Protein AF-A0A920R8L6-F1 (afdb_monomer_lite)

Radius of gyration: 28.65 Å; chains: 1; bounding box: 94×76×46 Å

pLDDT: mean 78.59, std 19.68, range [36.41, 97.12]

Sequence (142 aa):
MQKPFSLIFLALLLGVTNSQISNAAEEMNILARIHFNTQTADFERTREFYRLLGYTQGVNNFPRTNTHAMARSLGMYDLCSYEIENIEVMSIANGLGPTGIDLIQFNVPYNNEPPYSSPNHLGMAYAALLAHQLLKKITTTC

Foldseek 3Di:
DDDDDDDDPPPPPPPPPPPPPPPPPPDPPCPDADEEEDEAPDQVVVVVVVVLVQQPDKDWDDDQKDAQVVCVVVVNPVDRIWGWPTWIFTDHDVDDPHPTYIYTYTPVPHDHDDPDPDQPDPDDRDDDDDDPDDVVSPPPPD

Secondary structure (DSSP, 8-state):
--PPP------------------TTS---------EEEE-S-HHHHHHHHHHHT--EEE----SB--HHHHHHTT-TT-S--EEEEEEEEE-TT-SS---EEEEEEEET---S-S-SSS-SSS--------S-SHHHHTT--

Structure (mmCIF, N/CA/C/O backbone):
data_AF-A0A920R8L6-F1
#
_entry.id   AF-A0A920R8L6-F1
#
loop_
_atom_site.group_PDB
_atom_site.id
_atom_site.type_symbol
_atom_site.label_atom_id
_atom_site.label_alt_id
_atom_site.label_comp_id
_atom_site.label_asym_id
_atom_site.label_entity_id
_atom_site.label_seq_id
_atom_site.pdbx_PDB_ins_code
_atom_site.Cartn_x
_atom_site.Cartn_y
_atom_site.Cartn_z
_atom_site.occupancy
_atom_site.B_iso_or_equiv
_atom_site.auth_seq_id
_atom_site.auth_comp_id
_atom_site.auth_asym_id
_atom_site.auth_atom_id
_atom_site.pdbx_PDB_model_num
ATOM 1 N N . MET A 1 1 ? 66.663 54.873 30.636 1.00 44.47 1 MET A N 1
ATOM 2 C CA . MET A 1 1 ? 65.418 54.907 29.836 1.00 44.47 1 MET A CA 1
ATOM 3 C C . MET A 1 1 ? 65.582 53.901 28.704 1.00 44.47 1 MET A C 1
ATOM 5 O O . MET A 1 1 ? 66.253 54.177 27.721 1.00 44.47 1 MET A O 1
ATOM 9 N N . GLN A 1 2 ? 65.142 52.671 28.958 1.00 42.53 2 GLN A N 1
ATOM 10 C CA . GLN A 1 2 ? 65.617 51.438 28.329 1.00 42.53 2 GLN A CA 1
ATOM 11 C C . GLN A 1 2 ? 64.465 50.862 27.500 1.00 42.53 2 GLN A C 1
ATOM 13 O O . GLN A 1 2 ? 63.416 50.545 28.051 1.00 42.53 2 GLN A O 1
ATOM 18 N N . LYS A 1 3 ? 64.621 50.828 26.172 1.00 43.12 3 LYS A N 1
ATOM 19 C CA . LYS A 1 3 ? 63.620 50.281 25.245 1.00 43.12 3 LYS A CA 1
ATOM 20 C C . LYS A 1 3 ? 63.724 48.753 25.241 1.00 43.12 3 LYS A C 1
ATOM 22 O O . LYS A 1 3 ? 64.815 48.259 24.953 1.00 43.12 3 LYS A O 1
ATOM 27 N N . PRO A 1 4 ? 62.648 47.996 25.499 1.00 49.69 4 PRO A N 1
ATOM 28 C CA . PRO A 1 4 ? 62.684 46.563 25.297 1.00 49.69 4 PRO A CA 1
ATOM 29 C C . PRO A 1 4 ? 62.391 46.229 23.832 1.00 49.69 4 PRO A C 1
ATOM 31 O O . PRO A 1 4 ? 61.326 46.509 23.287 1.00 49.69 4 PRO A O 1
ATOM 34 N N . PHE A 1 5 ? 63.394 45.613 23.223 1.00 44.78 5 PHE A N 1
ATOM 35 C CA . PHE A 1 5 ? 63.275 44.660 22.132 1.00 44.78 5 PHE A CA 1
ATOM 36 C C . PHE A 1 5 ? 62.385 43.502 22.614 1.00 44.78 5 PHE A C 1
ATOM 38 O O . PHE A 1 5 ? 62.675 42.915 23.657 1.00 44.78 5 PHE A O 1
ATOM 45 N N . SER A 1 6 ? 61.303 43.169 21.910 1.00 39.47 6 SER A N 1
ATOM 46 C CA . SER A 1 6 ? 60.607 41.908 22.168 1.00 39.47 6 SER A CA 1
ATOM 47 C C . SER A 1 6 ? 60.034 41.316 20.891 1.00 39.47 6 S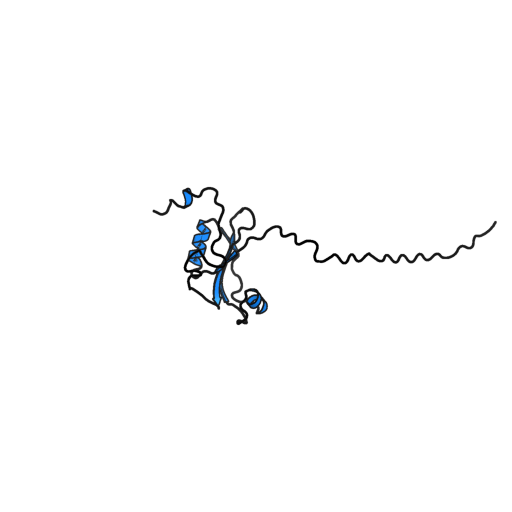ER A C 1
ATOM 49 O O . SER A 1 6 ? 59.388 41.991 20.091 1.00 39.47 6 SER A O 1
ATOM 51 N N . LEU A 1 7 ? 60.38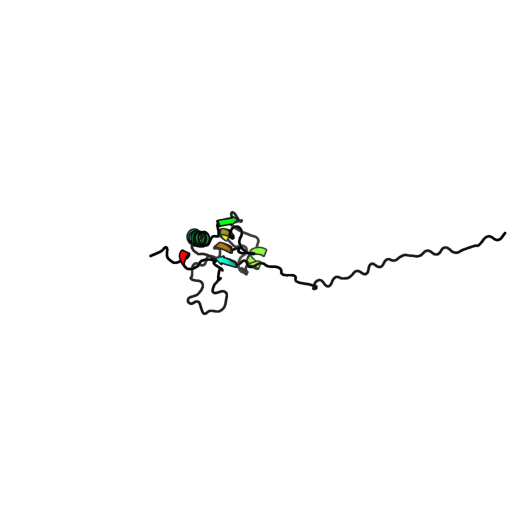7 40.047 20.728 1.00 41.84 7 LEU A N 1
ATOM 52 C CA . LEU A 1 7 ? 60.141 39.147 19.620 1.00 41.84 7 LEU A CA 1
ATOM 53 C C . LEU A 1 7 ? 58.658 39.057 19.258 1.00 41.84 7 LEU A C 1
ATOM 55 O O . LEU A 1 7 ? 57.787 38.892 20.109 1.00 41.84 7 LEU A O 1
ATOM 59 N N . ILE A 1 8 ? 58.423 39.049 17.951 1.00 45.22 8 ILE A N 1
ATOM 60 C CA . ILE A 1 8 ? 57.204 38.587 17.298 1.00 45.22 8 ILE A CA 1
ATOM 61 C C . ILE A 1 8 ? 56.946 37.136 17.739 1.00 45.22 8 ILE A C 1
ATOM 63 O O . ILE A 1 8 ? 57.652 36.224 17.315 1.00 45.22 8 ILE A O 1
ATOM 67 N N . PHE A 1 9 ? 55.932 36.921 18.578 1.00 39.34 9 PHE A N 1
ATOM 68 C CA . PHE A 1 9 ? 55.337 35.603 18.805 1.00 39.34 9 PHE A CA 1
ATOM 69 C C . PHE A 1 9 ? 54.100 35.493 17.911 1.00 39.34 9 PHE A C 1
ATOM 71 O O . PHE A 1 9 ? 52.995 35.894 18.274 1.00 39.34 9 PHE A O 1
ATOM 78 N N . LEU A 1 10 ? 54.306 34.991 16.693 1.00 36.84 10 LEU A N 1
ATOM 79 C CA . LEU A 1 10 ? 53.233 34.576 15.798 1.00 36.84 10 LEU A CA 1
ATOM 80 C C . LEU A 1 10 ? 52.629 33.284 16.368 1.00 36.84 10 LEU A C 1
ATOM 82 O O . LEU A 1 10 ? 53.086 32.184 16.066 1.00 36.84 10 LEU A O 1
ATOM 86 N N . ALA A 1 11 ? 51.632 33.418 17.242 1.00 38.34 11 ALA A N 1
ATOM 87 C CA . ALA A 1 11 ? 50.818 32.296 17.687 1.00 38.34 11 ALA A CA 1
ATOM 88 C C . ALA A 1 11 ? 49.912 31.873 16.523 1.00 38.34 11 ALA A C 1
ATOM 90 O O . ALA A 1 11 ? 48.820 32.404 16.327 1.00 38.34 11 ALA A O 1
ATOM 91 N N . LEU A 1 12 ? 50.411 30.941 15.711 1.00 37.25 12 LEU A N 1
ATOM 92 C CA . LEU A 1 12 ? 49.634 30.226 14.711 1.00 37.25 12 LEU A CA 1
ATOM 93 C C . LEU A 1 12 ? 48.588 29.382 15.459 1.00 37.25 12 LEU A C 1
ATOM 95 O O . LEU A 1 12 ? 48.847 28.246 15.850 1.00 37.25 12 LEU A O 1
ATOM 99 N N . LEU A 1 13 ? 47.413 29.962 15.711 1.00 39.59 13 LEU A N 1
ATOM 100 C CA . LEU A 1 13 ? 46.213 29.240 16.130 1.00 39.59 13 LEU A CA 1
ATOM 101 C C . LEU A 1 13 ? 45.753 28.371 14.953 1.00 39.59 13 LEU A C 1
ATOM 103 O O . LEU A 1 13 ? 44.792 28.679 14.253 1.00 39.59 13 LEU A O 1
ATOM 107 N N . LEU A 1 14 ? 46.452 27.256 14.741 1.00 40.59 14 LEU A N 1
ATOM 108 C CA . LEU A 1 14 ? 45.852 26.064 14.166 1.00 40.59 14 LEU A CA 1
ATOM 109 C C . LEU A 1 14 ? 44.824 25.582 15.189 1.00 40.59 14 LEU A C 1
ATOM 111 O O . LEU A 1 14 ? 45.085 24.702 16.006 1.00 40.59 14 LEU A O 1
ATOM 115 N N . GLY A 1 15 ? 43.641 26.192 15.149 1.00 42.47 15 GLY A N 1
ATOM 116 C CA . GLY A 1 15 ? 42.425 25.507 15.532 1.00 42.47 15 GLY A CA 1
ATOM 117 C C . GLY A 1 15 ? 42.276 24.337 14.575 1.00 42.47 15 GLY A C 1
ATOM 118 O O . GLY A 1 15 ? 41.562 24.431 13.582 1.00 42.47 15 GLY A O 1
ATOM 119 N N . VAL A 1 16 ? 42.995 23.245 14.846 1.00 45.12 16 VAL A N 1
ATOM 120 C CA . VAL A 1 16 ? 42.570 21.931 14.399 1.00 45.12 16 VAL A CA 1
ATOM 121 C C . VAL A 1 16 ? 41.255 21.749 15.126 1.00 45.12 16 VAL A C 1
ATOM 123 O O . VAL A 1 16 ? 41.210 21.396 16.304 1.00 45.12 16 VAL A O 1
ATOM 126 N N . THR A 1 17 ? 40.170 22.117 14.449 1.00 45.22 17 THR A N 1
ATOM 127 C CA . THR A 1 17 ? 38.864 21.588 14.776 1.00 45.22 17 THR A CA 1
ATOM 128 C C . THR A 1 17 ? 39.098 20.098 14.908 1.00 45.22 17 THR A C 1
ATOM 130 O O . THR A 1 17 ? 39.532 19.461 13.945 1.00 45.22 17 THR A O 1
ATOM 133 N N . ASN A 1 18 ? 38.886 19.556 16.107 1.00 48.59 18 ASN A N 1
ATOM 134 C CA . ASN A 1 18 ? 38.551 18.155 16.225 1.00 48.59 18 ASN A CA 1
ATOM 135 C C . ASN A 1 18 ? 37.398 17.970 15.245 1.00 48.59 18 ASN A C 1
ATOM 137 O O . ASN A 1 18 ? 36.260 18.327 15.550 1.00 48.59 18 ASN A O 1
ATOM 141 N N . SER A 1 19 ? 37.703 17.492 14.041 1.00 50.06 19 SER A N 1
ATOM 142 C CA . SER A 1 19 ? 36.734 16.812 13.219 1.00 50.06 19 SER A CA 1
ATOM 143 C C . SER A 1 19 ? 36.378 15.612 14.072 1.00 50.06 19 SER A C 1
ATOM 145 O O . SER A 1 19 ? 37.031 14.574 14.011 1.00 50.06 19 SER A O 1
ATOM 147 N N . GLN A 1 20 ? 35.410 15.806 14.967 1.00 51.72 20 GLN A N 1
ATOM 148 C CA . GLN A 1 20 ? 34.585 14.726 15.445 1.00 51.72 20 GLN A CA 1
ATOM 149 C C . GLN A 1 20 ? 34.044 14.151 14.146 1.00 51.72 20 GLN A C 1
ATOM 151 O O . GLN A 1 20 ? 33.128 14.702 13.537 1.00 51.72 20 GLN A O 1
ATOM 156 N N . ILE A 1 21 ? 34.718 13.121 13.639 1.00 52.38 21 ILE A N 1
ATOM 157 C CA . ILE A 1 21 ? 34.106 12.174 12.734 1.00 52.38 21 ILE A CA 1
ATOM 158 C C . ILE A 1 21 ? 32.995 11.623 13.609 1.00 52.38 21 ILE A C 1
ATOM 160 O O . ILE A 1 21 ? 33.233 10.742 14.431 1.00 52.38 21 ILE A O 1
ATOM 164 N N . SER A 1 22 ? 31.828 12.270 13.560 1.00 51.38 22 SER A N 1
ATOM 165 C CA . SER A 1 22 ? 30.653 11.789 14.253 1.00 51.38 22 SER A CA 1
ATOM 166 C C . SER A 1 22 ? 30.494 10.370 13.754 1.00 51.38 22 SER A C 1
ATOM 168 O O . SER A 1 22 ? 30.355 10.165 12.542 1.00 51.38 22 SER A O 1
ATOM 170 N N . ASN A 1 23 ? 30.620 9.403 14.658 1.00 53.22 23 ASN A N 1
ATOM 171 C CA . ASN A 1 23 ? 30.308 8.022 14.365 1.00 53.22 23 ASN A CA 1
ATOM 172 C C . ASN A 1 23 ? 28.922 8.040 13.723 1.00 53.22 23 ASN A C 1
ATOM 174 O O . ASN A 1 23 ? 27.934 8.280 14.405 1.00 53.22 23 ASN A O 1
ATOM 178 N N . ALA A 1 24 ? 28.833 7.809 12.412 1.00 52.91 24 ALA A N 1
ATOM 179 C CA . ALA A 1 24 ? 27.567 7.810 11.673 1.00 52.91 24 ALA A CA 1
ATOM 180 C C . ALA A 1 24 ? 26.602 6.690 12.140 1.00 52.91 24 ALA A C 1
ATOM 182 O O . ALA A 1 24 ? 25.559 6.469 11.534 1.00 52.91 24 ALA A O 1
ATOM 183 N N . ALA A 1 25 ? 26.978 5.977 13.206 1.00 55.69 25 ALA A N 1
ATOM 184 C CA . ALA A 1 25 ? 26.294 4.879 13.862 1.00 55.69 25 ALA A CA 1
ATOM 185 C C . ALA A 1 25 ? 25.807 5.205 15.299 1.00 55.69 25 ALA A C 1
ATOM 187 O O . ALA A 1 25 ? 25.230 4.326 15.930 1.00 55.69 25 ALA A O 1
ATOM 188 N N . GLU A 1 26 ? 25.987 6.428 15.819 1.00 58.31 26 GLU A N 1
ATOM 189 C CA . GLU A 1 26 ? 25.243 6.940 16.991 1.00 58.31 26 GLU A CA 1
ATOM 190 C C . GLU A 1 26 ? 24.105 7.843 16.478 1.00 58.31 26 GLU A C 1
ATOM 192 O O . GLU A 1 26 ? 24.371 8.864 15.855 1.00 58.31 26 GLU A O 1
ATOM 197 N N . GLU A 1 27 ? 22.808 7.579 16.616 1.00 58.59 27 GLU A N 1
ATOM 198 C CA . GLU A 1 27 ? 22.016 6.492 17.197 1.00 58.59 27 GLU A CA 1
ATOM 199 C C . GLU A 1 27 ? 20.763 6.371 16.304 1.00 58.59 27 GLU A C 1
ATOM 201 O O . GLU A 1 27 ? 20.130 7.385 15.988 1.00 58.59 27 GLU A O 1
ATOM 206 N N . MET A 1 28 ? 20.360 5.168 15.877 1.00 69.06 28 MET A N 1
ATOM 207 C CA . MET A 1 28 ? 19.061 4.993 15.204 1.00 69.06 28 MET A CA 1
ATOM 208 C C . MET A 1 28 ? 17.911 5.276 16.185 1.00 69.06 28 MET A C 1
ATOM 210 O O . MET A 1 28 ? 17.414 4.381 16.861 1.00 69.06 28 MET A O 1
ATOM 214 N N . ASN A 1 29 ? 17.454 6.525 16.217 1.00 68.94 29 ASN A N 1
ATOM 215 C CA . ASN A 1 29 ? 16.326 6.998 17.017 1.00 68.94 29 ASN A CA 1
ATOM 216 C C . ASN A 1 29 ? 14.996 6.804 16.267 1.00 68.94 29 ASN A C 1
ATOM 218 O O . ASN A 1 29 ? 14.347 7.762 15.847 1.00 68.94 29 ASN A O 1
ATOM 222 N N . ILE A 1 30 ? 14.599 5.548 16.038 1.00 70.62 30 ILE A N 1
ATOM 223 C CA . ILE A 1 30 ? 13.303 5.212 15.422 1.00 70.62 30 ILE A CA 1
ATOM 224 C C . ILE A 1 30 ? 12.175 5.594 16.397 1.00 70.62 30 ILE A C 1
ATOM 226 O O . ILE A 1 30 ? 12.001 4.947 17.424 1.00 70.62 30 ILE A O 1
ATOM 230 N N . LEU A 1 31 ? 11.393 6.630 16.070 1.00 69.25 31 LEU A N 1
ATOM 231 C CA . LEU A 1 31 ? 10.328 7.143 16.949 1.00 69.25 31 LEU A CA 1
ATOM 232 C C . LEU A 1 31 ? 8.964 6.488 16.689 1.00 69.25 31 LEU A C 1
ATOM 234 O O . LEU A 1 31 ? 8.270 6.144 17.639 1.00 69.25 31 LEU A O 1
ATOM 238 N N . ALA A 1 32 ? 8.589 6.304 15.419 1.00 66.50 32 ALA A N 1
ATOM 239 C CA . ALA A 1 32 ? 7.518 5.414 14.958 1.00 66.50 32 ALA A CA 1
ATOM 240 C C . ALA A 1 32 ? 7.416 5.450 13.420 1.00 66.50 32 ALA A C 1
ATOM 242 O O . ALA A 1 32 ? 7.537 6.515 12.819 1.00 66.50 32 ALA A O 1
ATOM 243 N N . ARG A 1 33 ? 7.082 4.315 12.793 1.00 64.75 33 ARG A N 1
ATOM 244 C CA . ARG A 1 33 ? 6.255 4.260 11.572 1.00 64.75 33 ARG A CA 1
ATOM 245 C C . ARG A 1 33 ? 5.661 2.860 11.436 1.00 64.75 33 ARG A C 1
ATOM 247 O O . ARG A 1 33 ? 6.322 1.959 10.931 1.00 64.75 33 ARG A O 1
ATOM 254 N N . ILE A 1 34 ? 4.420 2.681 11.879 1.00 67.94 34 ILE A N 1
ATOM 255 C CA . ILE A 1 34 ? 3.628 1.505 11.517 1.00 67.94 34 ILE A CA 1
ATOM 256 C C . ILE A 1 34 ? 2.783 1.923 10.326 1.00 67.94 34 ILE A C 1
ATOM 258 O O . ILE A 1 34 ? 1.901 2.768 10.415 1.00 67.94 34 ILE A O 1
ATOM 262 N N . HIS A 1 35 ? 3.152 1.389 9.180 1.00 80.31 35 HIS A N 1
ATOM 263 C CA . HIS A 1 35 ? 2.473 1.584 7.919 1.00 80.31 35 HIS A CA 1
ATOM 264 C C . HIS A 1 35 ? 2.638 0.274 7.169 1.00 80.31 35 HIS A C 1
ATOM 266 O O . HIS A 1 35 ? 3.764 -0.207 7.030 1.00 80.31 35 HIS A O 1
ATOM 272 N N . PHE A 1 36 ? 1.530 -0.341 6.772 1.00 84.06 36 PHE A N 1
ATOM 273 C CA . PHE A 1 36 ? 1.571 -1.561 5.981 1.00 84.06 36 PHE A CA 1
ATOM 274 C C . PHE A 1 36 ? 0.885 -1.324 4.643 1.00 84.06 36 PHE A C 1
ATOM 276 O O . PHE A 1 36 ? -0.201 -0.750 4.561 1.00 84.06 36 PHE A O 1
ATOM 283 N N . ASN A 1 37 ? 1.569 -1.772 3.597 1.00 90.50 37 ASN A N 1
ATOM 284 C CA . ASN A 1 37 ? 1.039 -1.821 2.249 1.00 90.50 37 ASN A CA 1
ATOM 285 C C . ASN A 1 37 ? 0.206 -3.089 2.113 1.00 90.50 37 ASN A C 1
ATOM 287 O O . ASN A 1 37 ? 0.668 -4.174 2.471 1.00 90.50 37 ASN A O 1
ATOM 291 N N . THR A 1 38 ? -1.000 -2.953 1.581 1.00 90.88 38 THR A N 1
ATOM 292 C CA . THR A 1 38 ? -1.865 -4.079 1.257 1.00 90.88 38 THR A CA 1
ATOM 293 C C . THR A 1 38 ? -2.240 -4.034 -0.216 1.00 90.88 38 THR A C 1
ATOM 295 O O . THR A 1 38 ? -2.751 -3.034 -0.724 1.00 90.88 38 THR A O 1
ATOM 298 N N . GLN A 1 39 ? -1.960 -5.134 -0.910 1.00 92.06 39 GLN A N 1
ATOM 299 C CA . GLN A 1 39 ? -2.457 -5.354 -2.258 1.00 92.06 39 GLN A CA 1
ATOM 300 C C . GLN A 1 39 ? -3.903 -5.853 -2.185 1.00 92.06 39 GLN A C 1
ATOM 302 O O . GLN A 1 39 ? -4.230 -6.688 -1.342 1.00 92.06 39 GLN A O 1
ATOM 307 N N . THR A 1 40 ? -4.760 -5.399 -3.096 1.00 93.12 40 THR A N 1
ATOM 308 C CA . THR A 1 40 ? -6.123 -5.921 -3.246 1.00 93.12 40 THR A CA 1
ATOM 309 C C . THR A 1 40 ? -6.454 -6.271 -4.693 1.00 93.12 40 THR A C 1
ATOM 311 O O . THR A 1 40 ? -5.952 -5.652 -5.631 1.00 93.12 40 THR A O 1
ATOM 314 N N . ALA A 1 41 ? -7.324 -7.267 -4.865 1.00 93.56 41 ALA A N 1
ATOM 315 C CA . ALA A 1 41 ? -7.917 -7.610 -6.152 1.00 93.56 41 ALA A CA 1
ATOM 316 C C . ALA A 1 41 ? -9.099 -6.692 -6.524 1.00 93.56 41 ALA A C 1
ATOM 318 O O . ALA A 1 41 ? -9.351 -6.506 -7.712 1.00 93.56 41 ALA A O 1
ATOM 319 N N . ASP A 1 42 ? -9.791 -6.120 -5.530 1.00 94.25 42 ASP A N 1
ATOM 320 C CA . ASP A 1 42 ? -10.965 -5.250 -5.683 1.00 94.25 42 ASP A CA 1
ATOM 321 C C . ASP A 1 42 ? -10.785 -4.000 -4.813 1.00 94.25 42 ASP A C 1
ATOM 323 O O . ASP A 1 42 ? -10.993 -4.016 -3.594 1.00 94.25 42 ASP A O 1
ATOM 327 N N . PHE A 1 43 ? -10.329 -2.923 -5.453 1.00 95.50 43 PHE A N 1
ATOM 328 C CA . PHE A 1 43 ? -9.956 -1.692 -4.771 1.00 95.50 43 PHE A CA 1
ATOM 329 C C . PHE A 1 43 ? -11.136 -1.037 -4.062 1.00 95.50 43 PHE A C 1
ATOM 331 O O . PHE A 1 43 ? -11.055 -0.786 -2.861 1.00 95.50 43 PHE A O 1
ATOM 338 N N . GLU A 1 44 ? -12.243 -0.821 -4.768 1.00 96.38 44 GLU A N 1
ATOM 339 C CA . GLU A 1 44 ? -13.405 -0.117 -4.224 1.00 96.38 44 GLU A CA 1
ATOM 340 C C . GLU A 1 44 ? -14.024 -0.877 -3.052 1.00 96.38 44 GLU A C 1
ATOM 342 O O . GLU A 1 44 ? -14.296 -0.298 -1.999 1.00 96.38 44 GLU A O 1
ATOM 347 N N . ARG A 1 45 ? -14.161 -2.203 -3.163 1.00 96.06 45 ARG A N 1
ATOM 348 C CA . ARG A 1 45 ? -14.700 -3.009 -2.064 1.00 96.06 45 ARG A CA 1
ATOM 349 C C . ARG A 1 45 ? -13.814 -2.957 -0.821 1.00 96.06 45 ARG A C 1
ATOM 351 O O . ARG A 1 45 ? -14.323 -2.808 0.293 1.00 96.06 45 ARG A O 1
ATOM 358 N N . THR A 1 46 ? -12.499 -3.105 -0.980 1.00 95.44 46 THR A N 1
ATOM 359 C CA . THR A 1 46 ? -11.562 -3.051 0.154 1.00 95.44 46 THR A CA 1
ATOM 360 C C . THR A 1 46 ? -11.487 -1.649 0.751 1.00 95.44 46 THR A C 1
ATOM 362 O O . THR A 1 46 ? -11.421 -1.497 1.973 1.00 95.44 46 THR A O 1
ATOM 365 N N . ARG A 1 47 ? -11.553 -0.620 -0.090 1.00 95.94 47 ARG A N 1
ATOM 366 C CA . ARG A 1 47 ? -11.587 0.777 0.325 1.00 95.94 47 ARG A CA 1
ATOM 367 C C . ARG A 1 47 ? -12.798 1.065 1.204 1.00 95.94 47 ARG A C 1
ATOM 369 O O . ARG A 1 47 ? -12.632 1.592 2.303 1.00 95.94 47 ARG A O 1
ATOM 376 N N . GLU A 1 48 ? -13.992 0.665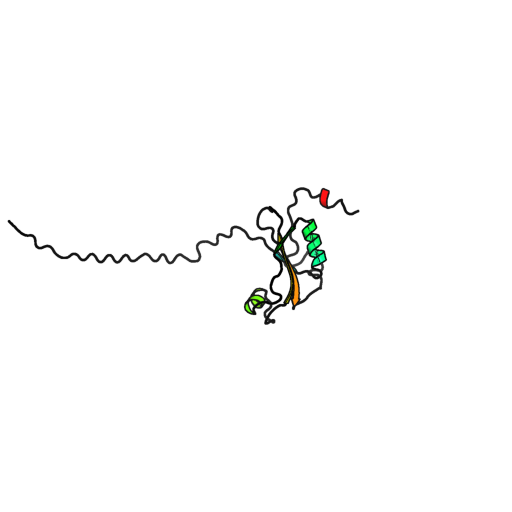 0.775 1.00 96.62 48 GLU A N 1
ATOM 377 C CA . GLU A 1 48 ? -15.215 0.845 1.563 1.00 96.62 48 GLU A CA 1
ATOM 378 C C . GLU A 1 48 ? -15.162 0.082 2.893 1.00 96.62 48 GLU A C 1
ATOM 380 O O . GLU A 1 48 ? -15.549 0.614 3.936 1.00 96.62 48 GLU A O 1
ATOM 385 N N . PHE A 1 49 ? -14.576 -1.119 2.911 1.00 94.75 49 PHE A N 1
ATOM 386 C CA . PHE A 1 49 ? -14.321 -1.839 4.160 1.00 94.75 49 PHE A CA 1
ATOM 387 C C . PHE A 1 49 ? -13.464 -1.023 5.145 1.00 94.75 49 PHE A C 1
ATOM 389 O O . PHE A 1 49 ? -13.844 -0.863 6.307 1.00 94.75 49 PHE A O 1
ATOM 396 N N . TYR A 1 50 ? -12.339 -0.447 4.706 1.00 93.81 50 TYR A N 1
ATOM 397 C CA . TYR A 1 50 ? -11.505 0.384 5.583 1.00 93.81 50 TYR A CA 1
ATOM 398 C C . TYR A 1 50 ? -12.195 1.695 5.988 1.00 93.81 50 TYR A C 1
ATOM 400 O O . TYR A 1 50 ? -12.043 2.151 7.128 1.00 93.81 50 TYR A O 1
ATOM 408 N N . ARG A 1 51 ? -13.023 2.277 5.115 1.00 94.00 51 ARG A N 1
ATOM 409 C CA . ARG A 1 51 ? -13.834 3.464 5.430 1.00 94.00 51 ARG A CA 1
ATOM 410 C C . ARG A 1 51 ? -14.797 3.192 6.592 1.00 94.00 51 ARG A C 1
ATOM 412 O O . ARG A 1 51 ? -14.861 4.010 7.511 1.00 94.00 51 ARG A O 1
ATOM 419 N N . LEU A 1 52 ? -15.431 2.014 6.646 1.00 92.12 52 LEU A N 1
ATOM 420 C CA . LEU A 1 52 ? -16.256 1.572 7.789 1.00 92.12 52 LEU A CA 1
ATOM 421 C C . LEU A 1 52 ? -15.456 1.435 9.101 1.00 92.12 52 LEU A C 1
ATOM 423 O O . LEU A 1 52 ? -15.988 1.594 10.209 1.00 92.12 52 LEU A O 1
ATOM 427 N N . LEU A 1 53 ? -14.154 1.159 9.007 1.00 89.31 53 LEU A N 1
ATOM 428 C CA . LEU A 1 53 ? -13.267 1.101 10.169 1.00 89.31 53 LEU A CA 1
ATOM 429 C C . LEU A 1 53 ? -12.870 2.491 10.690 1.00 89.31 53 LEU A C 1
ATOM 431 O O . LEU A 1 53 ? -12.499 2.591 11.860 1.00 89.31 53 LEU A O 1
ATOM 435 N N . GLY A 1 54 ? -13.060 3.549 9.895 1.00 90.69 54 GLY A N 1
ATOM 436 C CA . GLY A 1 54 ? -12.757 4.940 10.250 1.00 90.69 54 GLY A CA 1
ATOM 437 C C . GLY A 1 54 ? -11.624 5.565 9.431 1.00 90.69 54 GLY A C 1
ATOM 438 O O . GLY A 1 54 ? -11.207 6.681 9.735 1.00 90.69 54 GLY A O 1
ATOM 439 N N . TYR A 1 55 ? -11.130 4.877 8.397 1.00 92.88 55 TYR A N 1
ATOM 440 C CA . TYR A 1 55 ? -10.118 5.402 7.480 1.00 92.88 55 TYR A CA 1
ATOM 441 C C . TYR A 1 55 ? -10.741 6.393 6.497 1.00 92.88 55 TYR A C 1
ATOM 443 O O . TYR A 1 55 ? -11.020 6.061 5.348 1.00 92.88 55 TYR A O 1
ATOM 451 N N . THR A 1 56 ? -11.046 7.599 6.971 1.00 92.88 56 THR A N 1
ATOM 452 C CA . THR A 1 56 ? -11.802 8.599 6.206 1.00 92.88 56 THR A CA 1
ATOM 453 C C . THR A 1 56 ? -10.932 9.658 5.531 1.00 92.88 56 THR A C 1
ATOM 455 O O . THR A 1 56 ? -11.442 10.441 4.727 1.00 92.88 56 THR A O 1
ATOM 458 N N . GLN A 1 57 ? -9.637 9.703 5.829 1.00 92.69 57 GLN A N 1
ATOM 459 C CA . GLN A 1 57 ? -8.683 10.577 5.153 1.00 92.69 57 GLN A CA 1
ATOM 460 C C . GLN A 1 57 ? -7.857 9.759 4.166 1.00 92.69 57 GLN A C 1
ATOM 462 O O . GLN A 1 57 ? -7.613 8.576 4.400 1.00 92.69 57 GLN A O 1
ATOM 467 N N . GLY A 1 58 ? -7.423 10.385 3.075 1.00 91.12 58 GLY A N 1
ATOM 468 C CA . GLY A 1 58 ? -6.494 9.729 2.176 1.00 91.12 58 GLY A CA 1
ATOM 469 C C . GLY A 1 58 ? -5.871 10.651 1.143 1.00 91.12 58 GLY A C 1
ATOM 470 O O . GLY A 1 58 ? -6.407 11.715 0.835 1.00 91.12 58 GLY A O 1
ATOM 471 N N . VAL A 1 59 ? -4.719 10.221 0.638 1.00 92.81 59 VAL A N 1
ATOM 472 C CA . VAL A 1 59 ? -4.041 10.803 -0.522 1.00 92.81 59 VAL A CA 1
ATOM 473 C C . VAL A 1 59 ? -4.108 9.785 -1.651 1.00 92.81 59 VAL A C 1
ATOM 475 O O . VAL A 1 59 ? -3.909 8.594 -1.432 1.00 92.81 59 VAL A O 1
ATOM 478 N N . ASN A 1 60 ? -4.399 10.258 -2.851 1.00 92.25 60 ASN A N 1
ATOM 479 C CA . ASN A 1 60 ? -4.612 9.481 -4.066 1.00 92.25 60 ASN A CA 1
ATOM 480 C C . ASN A 1 60 ? -3.939 10.189 -5.261 1.00 92.25 60 ASN A C 1
ATOM 482 O O . ASN A 1 60 ? -3.185 11.144 -5.071 1.00 92.25 60 ASN A O 1
ATOM 486 N N . ASN A 1 61 ? -4.193 9.722 -6.490 1.00 89.69 61 ASN A N 1
ATOM 487 C CA . ASN A 1 61 ? -3.595 10.238 -7.736 1.00 89.69 61 ASN A CA 1
ATOM 488 C C . ASN A 1 61 ? -2.067 10.079 -7.823 1.00 89.69 61 ASN A C 1
ATOM 490 O O . ASN A 1 61 ? -1.362 10.952 -8.334 1.00 89.69 61 ASN A O 1
ATOM 494 N N . PHE A 1 62 ? -1.542 8.957 -7.336 1.00 92.25 62 PHE A N 1
ATOM 495 C CA . PHE A 1 62 ? -0.140 8.616 -7.559 1.00 92.25 62 PHE A CA 1
ATOM 496 C C . PHE A 1 62 ? 0.107 8.261 -9.035 1.00 92.25 62 PHE A C 1
ATOM 498 O O . PHE A 1 62 ? -0.809 7.795 -9.718 1.00 92.25 62 PHE A O 1
ATOM 505 N N . PRO A 1 63 ? 1.337 8.451 -9.544 1.00 94.38 63 PRO A N 1
ATOM 506 C CA . PRO A 1 63 ? 1.690 8.035 -10.896 1.00 94.38 63 PRO A CA 1
ATOM 507 C C . PRO A 1 63 ? 1.410 6.546 -11.133 1.00 94.38 63 PRO A C 1
ATOM 509 O O . PRO A 1 63 ? 1.775 5.707 -10.309 1.00 94.38 63 PRO A O 1
ATOM 512 N N . ARG A 1 64 ? 0.820 6.222 -12.292 1.00 95.69 64 ARG A N 1
ATOM 513 C CA . ARG A 1 64 ? 0.544 4.836 -12.714 1.00 95.69 64 ARG A CA 1
ATOM 514 C C . ARG A 1 64 ? 1.812 3.985 -12.771 1.00 95.69 64 ARG A C 1
ATOM 516 O O . ARG A 1 64 ? 1.763 2.807 -12.449 1.00 95.69 64 ARG A O 1
ATOM 523 N N . THR A 1 65 ? 2.932 4.574 -13.177 1.00 96.31 65 THR A N 1
ATOM 524 C CA . THR A 1 65 ? 4.235 3.911 -13.317 1.00 96.31 65 THR A CA 1
ATOM 525 C C . THR A 1 65 ? 5.317 4.658 -12.549 1.00 96.31 65 THR A C 1
ATOM 527 O O . THR A 1 65 ? 5.151 5.819 -12.169 1.00 96.31 65 THR A O 1
ATOM 530 N N . ASN A 1 66 ? 6.451 3.995 -12.316 1.00 94.25 66 ASN A N 1
ATOM 531 C CA . ASN A 1 66 ? 7.591 4.594 -11.622 1.00 94.25 66 ASN A CA 1
ATOM 532 C C . ASN A 1 66 ? 8.932 4.184 -12.255 1.00 94.25 66 ASN A C 1
ATOM 534 O O . ASN A 1 66 ? 8.994 3.482 -13.263 1.00 94.25 66 ASN A O 1
ATOM 538 N N . THR A 1 67 ? 10.032 4.650 -11.676 1.00 95.19 67 THR A N 1
ATOM 539 C CA . THR A 1 67 ? 11.393 4.343 -12.118 1.00 95.19 67 THR A CA 1
ATOM 540 C C . THR A 1 67 ? 11.758 2.873 -11.897 1.00 95.19 67 THR A C 1
ATOM 542 O O . THR A 1 67 ? 11.252 2.211 -10.990 1.00 95.19 67 THR A O 1
ATOM 545 N N . HIS A 1 68 ? 12.734 2.384 -12.663 1.00 96.38 68 HIS A N 1
ATOM 546 C CA . HIS A 1 68 ? 13.313 1.051 -12.470 1.00 96.38 68 HIS A CA 1
ATOM 547 C C . HIS A 1 68 ? 13.923 0.867 -11.071 1.00 96.38 68 HIS A C 1
ATOM 549 O O . HIS A 1 68 ? 13.807 -0.200 -10.473 1.00 96.38 68 HIS A O 1
ATOM 555 N N . ALA A 1 69 ? 14.512 1.924 -10.502 1.00 96.19 69 ALA A N 1
ATOM 556 C CA . ALA A 1 69 ? 15.005 1.900 -9.127 1.00 96.19 69 ALA A CA 1
ATOM 557 C C . ALA A 1 69 ? 13.880 1.625 -8.113 1.00 96.19 69 ALA A C 1
ATOM 559 O O . ALA A 1 69 ? 14.095 0.882 -7.158 1.00 96.19 69 ALA A O 1
ATOM 560 N N . MET A 1 70 ? 12.677 2.164 -8.347 1.00 94.00 70 MET A N 1
ATOM 561 C CA . MET A 1 70 ? 11.514 1.905 -7.497 1.00 94.00 70 MET A CA 1
ATOM 562 C C . MET A 1 70 ? 10.973 0.481 -7.672 1.00 94.00 70 MET A C 1
ATOM 564 O O . MET A 1 70 ? 10.679 -0.180 -6.687 1.00 94.00 70 MET A O 1
ATOM 568 N N . ALA A 1 71 ? 10.892 -0.048 -8.896 1.00 95.06 71 ALA A N 1
ATOM 569 C CA . ALA A 1 71 ? 10.489 -1.448 -9.087 1.00 95.06 71 ALA A CA 1
ATOM 570 C C . ALA A 1 71 ? 11.418 -2.414 -8.324 1.00 95.06 71 ALA A C 1
ATOM 572 O O . ALA A 1 71 ? 10.964 -3.302 -7.603 1.00 95.06 71 ALA A O 1
ATOM 573 N N . ARG A 1 72 ? 12.733 -2.169 -8.376 1.00 95.56 72 ARG A N 1
ATOM 574 C CA . ARG A 1 72 ? 13.723 -2.966 -7.637 1.00 95.56 72 ARG A CA 1
ATOM 575 C C . ARG A 1 72 ? 13.638 -2.802 -6.119 1.00 95.56 72 ARG A C 1
ATOM 577 O O . ARG A 1 72 ? 13.964 -3.755 -5.414 1.00 95.56 72 ARG A O 1
ATOM 584 N N . SER A 1 73 ? 13.217 -1.643 -5.604 1.00 93.69 73 SER A N 1
ATOM 585 C CA . SER A 1 73 ? 13.026 -1.452 -4.156 1.00 93.69 73 SER A CA 1
ATOM 586 C C . SER A 1 73 ? 11.819 -2.230 -3.619 1.00 93.69 73 SER A C 1
ATOM 588 O O . SER A 1 73 ? 11.820 -2.618 -2.455 1.00 93.69 73 SER A O 1
ATOM 590 N N . LEU A 1 74 ? 10.840 -2.526 -4.481 1.00 91.12 74 LEU A N 1
ATOM 591 C CA . LEU A 1 74 ? 9.687 -3.382 -4.188 1.00 91.12 74 LEU A CA 1
ATOM 592 C C . LEU A 1 74 ? 9.968 -4.882 -4.406 1.00 91.12 74 LEU A C 1
ATOM 594 O O . LEU A 1 74 ? 9.061 -5.699 -4.278 1.00 91.12 74 LEU A O 1
ATOM 598 N N . GLY A 1 75 ? 11.205 -5.257 -4.750 1.00 93.50 75 GLY A N 1
ATOM 599 C CA . GLY A 1 75 ? 11.589 -6.646 -5.025 1.00 93.50 75 GLY A CA 1
ATOM 600 C C . GLY A 1 75 ? 11.209 -7.151 -6.422 1.00 93.50 75 GLY A C 1
ATOM 601 O O . GLY A 1 75 ? 11.352 -8.338 -6.700 1.00 93.50 75 GLY A O 1
ATOM 602 N N . MET A 1 76 ? 10.760 -6.274 -7.324 1.00 94.62 76 MET A N 1
ATOM 603 C CA . MET A 1 76 ? 10.371 -6.624 -8.695 1.00 94.62 76 MET A CA 1
ATOM 604 C C . MET A 1 76 ? 11.583 -6.573 -9.635 1.00 94.62 76 MET A C 1
ATOM 606 O O . MET A 1 76 ? 11.680 -5.710 -10.504 1.00 94.62 76 MET A O 1
ATOM 610 N N . TYR A 1 77 ? 12.553 -7.466 -9.430 1.00 95.19 77 TYR A N 1
ATOM 611 C CA . TYR A 1 77 ? 13.828 -7.439 -10.163 1.00 95.19 77 TYR A CA 1
ATOM 612 C C . TYR A 1 77 ? 13.710 -7.773 -11.655 1.00 95.19 77 TYR A C 1
ATOM 614 O O . TYR A 1 77 ? 14.554 -7.335 -12.435 1.00 95.19 77 TYR A O 1
ATOM 622 N N . ASP A 1 78 ? 12.660 -8.495 -12.044 1.00 94.62 78 ASP A N 1
ATOM 623 C CA . ASP A 1 78 ? 12.421 -8.913 -13.429 1.00 94.62 78 ASP A CA 1
ATOM 624 C C . ASP A 1 78 ? 11.675 -7.852 -14.260 1.00 94.62 78 ASP A C 1
ATOM 626 O O . ASP A 1 78 ? 11.404 -8.059 -15.443 1.00 94.62 78 ASP A O 1
ATOM 630 N N . LEU A 1 79 ? 11.336 -6.703 -13.661 1.00 93.38 79 LEU A N 1
ATOM 631 C CA . LEU A 1 79 ? 10.569 -5.634 -14.297 1.00 93.38 79 LEU A CA 1
ATOM 632 C C . LEU A 1 79 ? 11.364 -4.325 -14.359 1.00 93.38 79 LEU A C 1
ATOM 634 O O . LEU A 1 79 ? 11.937 -3.868 -13.372 1.00 93.38 79 LEU A O 1
ATOM 638 N N . CYS A 1 80 ? 11.322 -3.647 -15.511 1.00 93.50 80 CYS A N 1
ATOM 639 C CA . CYS A 1 80 ? 11.855 -2.284 -15.635 1.00 93.50 80 CYS A CA 1
ATOM 640 C C . CYS A 1 80 ? 10.967 -1.233 -14.946 1.00 93.50 80 CYS A C 1
ATOM 642 O O . CYS A 1 80 ? 11.452 -0.158 -14.601 1.00 93.50 80 CYS A O 1
ATOM 644 N N . SER A 1 81 ? 9.674 -1.513 -14.778 1.00 95.62 81 SER A N 1
ATOM 645 C CA . SER A 1 81 ? 8.703 -0.692 -14.047 1.00 95.62 81 SER A CA 1
ATOM 646 C C . SER A 1 81 ? 7.483 -1.545 -13.677 1.00 95.62 81 SER A C 1
ATOM 648 O O . SER A 1 81 ? 7.262 -2.593 -14.281 1.00 95.62 81 SER A O 1
ATOM 650 N N . TYR A 1 82 ? 6.700 -1.085 -12.705 1.00 95.38 82 TYR A N 1
ATOM 651 C CA . TYR A 1 82 ? 5.394 -1.643 -12.351 1.00 95.38 82 TYR A CA 1
ATOM 652 C C . TYR A 1 82 ? 4.275 -0.713 -12.824 1.00 95.38 82 TYR A C 1
ATOM 654 O O . TYR A 1 82 ? 4.509 0.467 -13.093 1.00 95.38 82 TYR A O 1
ATOM 662 N N . GLU A 1 83 ? 3.050 -1.226 -12.847 1.00 97.12 83 GLU A N 1
ATOM 663 C CA . GLU A 1 83 ? 1.848 -0.433 -13.079 1.00 97.12 83 GLU A CA 1
ATOM 664 C C . GLU A 1 83 ? 0.873 -0.568 -11.914 1.00 97.12 83 GLU A C 1
ATOM 666 O O . GLU A 1 83 ? 0.571 -1.678 -11.474 1.00 97.12 83 GLU A O 1
ATOM 671 N N . ILE A 1 84 ? 0.345 0.559 -11.450 1.00 96.12 84 ILE A N 1
ATOM 672 C CA . ILE A 1 84 ? -0.725 0.638 -10.457 1.00 96.12 84 ILE A CA 1
ATOM 673 C C . ILE A 1 84 ? -2.026 1.008 -11.164 1.00 96.12 84 ILE A C 1
ATOM 675 O O . ILE A 1 84 ? -2.074 2.010 -11.873 1.00 96.12 84 ILE A O 1
ATOM 679 N N . GLU A 1 85 ? -3.079 0.227 -10.943 1.00 96.56 85 GLU A N 1
ATOM 680 C CA . GLU A 1 85 ? -4.427 0.564 -11.403 1.00 96.56 85 GLU A CA 1
ATOM 681 C C . GLU A 1 85 ? -5.081 1.575 -10.454 1.00 96.56 85 GLU A C 1
ATOM 683 O O . GLU A 1 85 ? -5.520 2.634 -10.888 1.00 96.56 85 GLU A O 1
ATOM 688 N N . ASN A 1 86 ? -5.070 1.289 -9.147 1.00 96.69 86 ASN A N 1
ATOM 689 C CA . ASN A 1 86 ? -5.617 2.166 -8.112 1.00 96.69 86 ASN A CA 1
ATOM 690 C C . ASN A 1 86 ? -4.725 2.181 -6.871 1.00 96.69 86 ASN A C 1
ATOM 692 O O . ASN A 1 86 ? -4.128 1.168 -6.504 1.00 96.69 86 ASN A O 1
ATOM 696 N N . ILE A 1 87 ? -4.642 3.331 -6.205 1.00 96.50 87 ILE A N 1
ATOM 697 C CA . ILE A 1 87 ? -3.891 3.480 -4.959 1.00 96.50 87 ILE A CA 1
ATOM 698 C C . ILE A 1 87 ? -4.443 4.622 -4.114 1.00 96.50 87 ILE A C 1
ATOM 700 O O . ILE A 1 87 ? -4.708 5.721 -4.608 1.00 96.50 87 ILE A O 1
ATOM 704 N N . GLU A 1 88 ? -4.558 4.361 -2.816 1.00 96.75 88 GLU A N 1
ATOM 705 C CA . GLU A 1 88 ? -4.852 5.375 -1.815 1.00 96.75 88 GLU A CA 1
ATOM 706 C C . GLU A 1 88 ? -4.065 5.099 -0.533 1.00 96.75 88 GLU A C 1
ATOM 708 O O . GLU A 1 88 ? -4.104 4.001 0.023 1.00 96.75 88 GLU A O 1
ATOM 713 N N . VAL A 1 89 ? -3.373 6.129 -0.053 1.00 94.31 89 VAL A N 1
ATOM 714 C CA . VAL A 1 89 ? -2.751 6.155 1.273 1.00 94.31 89 VAL A CA 1
ATOM 715 C C . VAL A 1 89 ? -3.815 6.636 2.244 1.00 94.31 89 VAL A C 1
ATOM 717 O O . VAL A 1 89 ? -4.109 7.829 2.290 1.00 94.31 89 VAL A O 1
ATOM 720 N N . MET A 1 90 ? -4.429 5.715 2.977 1.00 93.69 90 MET A N 1
ATOM 721 C CA . MET A 1 90 ? -5.570 5.963 3.852 1.00 93.69 90 MET A CA 1
ATOM 722 C C . MET A 1 90 ? -5.127 6.180 5.302 1.00 93.69 90 MET A C 1
ATOM 724 O O . MET A 1 90 ? -4.215 5.513 5.792 1.00 93.69 90 MET A O 1
ATOM 728 N N . SER A 1 91 ? -5.816 7.048 6.043 1.00 92.06 91 SER A N 1
ATOM 729 C CA . SER A 1 91 ? -5.574 7.262 7.475 1.00 92.06 91 SER A CA 1
ATOM 730 C C . SER A 1 91 ? -6.855 7.550 8.264 1.00 92.06 91 SER A C 1
ATOM 732 O O . SER A 1 91 ? -7.895 7.937 7.717 1.00 92.06 91 SER A O 1
ATOM 734 N N . ILE A 1 92 ? -6.781 7.339 9.581 1.00 90.56 92 ILE A N 1
ATOM 735 C CA . ILE A 1 92 ? -7.859 7.658 10.521 1.00 90.56 92 ILE A CA 1
ATOM 736 C C . ILE A 1 92 ? -7.680 9.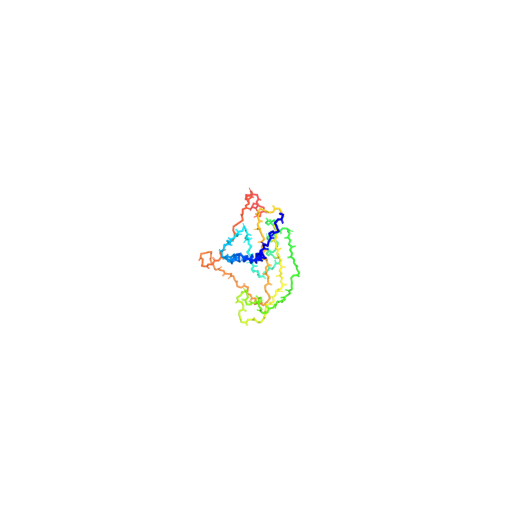097 11.005 1.00 90.56 92 ILE A C 1
ATOM 738 O O . ILE A 1 92 ? -6.624 9.464 11.527 1.00 90.56 92 ILE A O 1
ATOM 742 N N . ALA A 1 93 ? -8.735 9.902 10.884 1.00 87.00 93 ALA A N 1
ATOM 743 C CA . ALA A 1 93 ? -8.741 11.257 11.421 1.00 87.00 93 ALA A CA 1
ATOM 744 C C . ALA A 1 93 ? -8.485 11.240 12.936 1.00 87.00 93 ALA A C 1
ATOM 746 O O . ALA A 1 93 ? -9.202 10.570 13.677 1.00 87.00 93 ALA A O 1
ATOM 747 N N . ASN A 1 94 ? -7.479 11.992 13.395 1.00 84.19 94 ASN A N 1
ATOM 748 C CA . ASN A 1 94 ? -7.068 12.047 14.805 1.00 84.19 94 ASN A CA 1
ATOM 749 C C . ASN A 1 94 ? -6.684 10.673 15.401 1.00 84.19 94 ASN A C 1
ATOM 751 O O . ASN A 1 94 ? -6.835 10.455 16.603 1.00 84.19 94 ASN A O 1
ATOM 755 N N . GLY A 1 95 ? -6.218 9.732 14.569 1.00 78.06 95 GLY A N 1
ATOM 756 C CA . GLY A 1 95 ? -5.741 8.427 15.023 1.00 78.06 95 GLY A CA 1
ATOM 757 C C . GLY A 1 95 ? -4.550 8.534 15.984 1.00 78.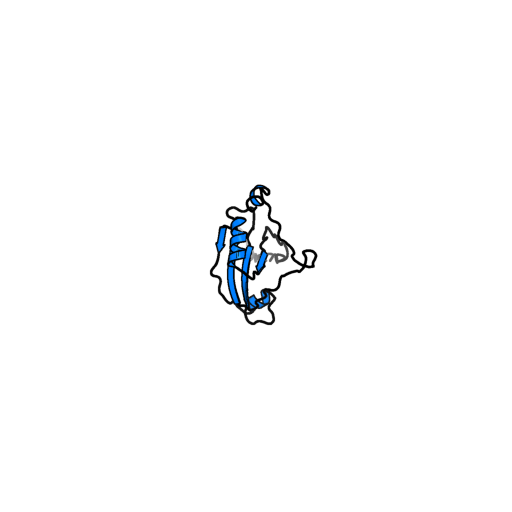06 95 GLY A C 1
ATOM 758 O O . GLY A 1 95 ? -3.734 9.452 15.897 1.00 78.06 95 GLY A O 1
ATOM 759 N N . LEU A 1 96 ? -4.440 7.575 16.906 1.00 75.00 96 LEU A N 1
ATOM 760 C CA . LEU A 1 96 ? -3.298 7.482 17.815 1.00 75.00 96 LEU A CA 1
ATOM 761 C C . LEU A 1 96 ? -2.080 6.933 17.055 1.00 75.00 96 LEU A C 1
ATOM 763 O O . LEU A 1 96 ? -2.043 5.754 16.713 1.00 75.00 96 LEU A O 1
ATOM 767 N N . GLY A 1 97 ? -1.080 7.780 16.808 1.00 74.50 97 GLY A N 1
ATOM 768 C CA . GLY A 1 97 ? 0.160 7.389 16.128 1.00 74.50 97 GLY A CA 1
ATOM 769 C C . GLY A 1 97 ? 0.011 7.170 14.610 1.00 74.50 97 GLY A C 1
ATOM 770 O O . GLY A 1 97 ? -1.011 7.533 14.019 1.00 74.50 97 GLY A O 1
ATOM 771 N N . PRO A 1 98 ? 1.038 6.604 13.944 1.00 71.69 98 PRO A N 1
ATOM 772 C CA . PRO A 1 98 ? 0.979 6.302 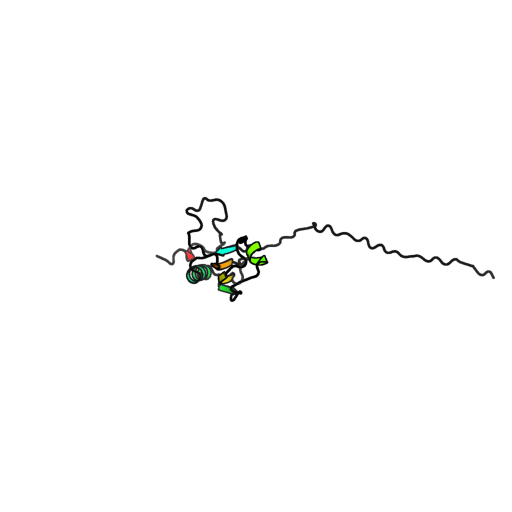12.518 1.00 71.69 98 PRO A CA 1
ATOM 773 C C . PRO A 1 98 ? 0.020 5.129 12.298 1.00 71.69 98 PRO A C 1
ATOM 775 O O . PRO A 1 98 ? 0.353 3.979 12.558 1.00 71.69 98 PRO A O 1
ATOM 778 N N . THR A 1 99 ? -1.195 5.440 11.859 1.00 78.75 99 THR A N 1
ATOM 779 C CA . THR A 1 99 ? -2.253 4.454 11.579 1.00 78.75 99 THR A CA 1
ATOM 780 C C . THR A 1 99 ? -2.455 4.231 10.085 1.00 78.75 99 THR A C 1
ATOM 782 O O . THR A 1 99 ? -3.434 3.602 9.701 1.00 78.75 99 THR A O 1
ATOM 785 N N . GLY A 1 100 ? -1.566 4.767 9.245 1.00 88.19 100 GLY A N 1
ATOM 786 C CA . GLY A 1 100 ? -1.725 4.770 7.795 1.00 88.19 100 GLY A CA 1
ATOM 787 C C . GLY A 1 100 ? -1.720 3.367 7.188 1.00 88.19 100 GLY A C 1
ATOM 788 O O . GLY A 1 100 ? -0.985 2.490 7.644 1.00 88.19 100 GLY A O 1
ATOM 789 N N . ILE A 1 101 ? -2.503 3.187 6.128 1.00 92.06 101 ILE A N 1
ATOM 790 C CA . ILE A 1 101 ? -2.515 1.988 5.286 1.00 92.06 101 ILE A CA 1
ATOM 791 C C . ILE A 1 101 ? -2.393 2.436 3.837 1.00 92.06 101 ILE A C 1
ATOM 793 O O . ILE A 1 101 ? -3.130 3.321 3.413 1.00 92.06 101 ILE A O 1
ATOM 797 N N . ASP A 1 102 ? -1.515 1.794 3.075 1.00 93.88 102 ASP A N 1
ATOM 798 C CA . ASP A 1 102 ? -1.504 1.947 1.620 1.00 93.88 102 ASP A CA 1
ATOM 799 C C . ASP A 1 102 ? -2.329 0.825 1.021 1.00 93.88 102 ASP A C 1
ATOM 801 O O . ASP A 1 102 ? -1.947 -0.345 1.090 1.00 93.88 102 ASP A O 1
ATOM 805 N N . LEU A 1 103 ? -3.474 1.184 0.452 1.00 95.75 103 LEU A N 1
ATOM 806 C CA . LEU A 1 103 ? -4.275 0.277 -0.347 1.00 95.75 103 LEU A CA 1
ATOM 807 C C . LEU A 1 103 ? -3.811 0.397 -1.794 1.00 95.75 103 LEU A C 1
ATOM 809 O O . LEU A 1 103 ? -3.884 1.480 -2.368 1.00 95.75 103 LEU A O 1
ATOM 813 N N . ILE A 1 104 ? -3.328 -0.699 -2.375 1.00 95.62 104 ILE A N 1
ATOM 814 C CA . ILE A 1 104 ? -2.764 -0.716 -3.726 1.00 95.62 104 ILE A CA 1
ATOM 815 C C . ILE A 1 104 ? -3.437 -1.819 -4.538 1.00 95.62 104 ILE A C 1
ATOM 817 O O . ILE A 1 104 ? -3.566 -2.956 -4.093 1.00 95.62 104 ILE A O 1
ATOM 821 N N . GLN A 1 105 ? -3.827 -1.508 -5.764 1.00 96.12 105 GLN A N 1
ATOM 822 C CA . GLN A 1 105 ? -4.192 -2.485 -6.777 1.00 96.12 105 GLN A CA 1
ATOM 823 C C . GLN A 1 105 ? -3.172 -2.381 -7.906 1.00 96.12 105 GLN A C 1
ATOM 825 O O . GLN A 1 105 ? -3.183 -1.424 -8.680 1.00 96.12 105 GLN A O 1
ATOM 830 N N . PHE A 1 106 ? -2.263 -3.350 -7.989 1.00 95.81 106 PHE A N 1
ATOM 831 C CA . PHE A 1 106 ? -1.335 -3.431 -9.112 1.00 95.81 106 PHE A CA 1
ATOM 832 C C . PHE A 1 106 ? -2.072 -3.861 -10.381 1.00 95.81 106 PHE A C 1
ATOM 834 O O . PHE A 1 106 ? -2.947 -4.715 -10.329 1.00 95.81 106 PHE A O 1
ATOM 841 N N . ASN A 1 107 ? -1.690 -3.292 -11.519 1.00 96.19 107 ASN A N 1
ATOM 842 C CA . ASN A 1 107 ? -2.004 -3.816 -12.847 1.00 96.19 107 ASN A CA 1
ATOM 843 C C . ASN A 1 107 ? -0.853 -4.699 -13.361 1.00 96.19 107 ASN A C 1
ATOM 845 O O . ASN A 1 107 ? -1.071 -5.729 -13.992 1.00 96.19 107 ASN A O 1
ATOM 849 N N . VAL A 1 108 ? 0.394 -4.316 -13.054 1.00 96.19 108 VAL A N 1
ATOM 850 C CA . VAL A 1 108 ? 1.603 -5.070 -13.411 1.00 96.19 108 VAL A CA 1
ATOM 851 C C . VAL A 1 108 ? 2.584 -5.034 -12.234 1.00 96.19 108 VAL A C 1
ATOM 853 O O . VAL A 1 108 ? 3.030 -3.944 -11.880 1.00 96.19 108 VAL A O 1
ATOM 856 N N . PRO A 1 109 ? 2.968 -6.182 -11.650 1.00 93.25 109 PRO A N 1
ATOM 857 C CA . PRO A 1 109 ? 2.365 -7.500 -11.848 1.00 93.25 109 PRO A CA 1
ATOM 858 C C . PRO A 1 109 ? 0.997 -7.587 -11.149 1.00 93.25 109 PRO A C 1
ATOM 860 O O . PRO A 1 109 ? 0.866 -7.194 -9.992 1.00 93.25 109 PRO A O 1
ATOM 863 N N . TYR A 1 110 ? -0.015 -8.135 -11.825 1.00 92.44 110 TYR A N 1
ATOM 864 C CA . TYR A 1 110 ? -1.297 -8.452 -11.190 1.00 92.44 110 TYR A CA 1
ATOM 865 C C . TYR A 1 110 ? -1.300 -9.883 -10.650 1.00 92.44 110 TYR A C 1
ATOM 867 O O . TYR A 1 110 ? -0.898 -10.818 -11.342 1.00 92.44 110 TYR A O 1
ATOM 875 N N . ASN A 1 111 ? -1.785 -10.051 -9.420 1.00 89.56 111 ASN A N 1
ATOM 876 C CA . ASN A 1 111 ? -2.060 -11.348 -8.812 1.00 89.56 111 ASN A CA 1
ATOM 877 C C . ASN A 1 111 ? -3.372 -11.249 -8.022 1.00 89.56 111 ASN A C 1
ATOM 879 O O . ASN A 1 111 ? -3.475 -10.430 -7.106 1.00 89.56 111 ASN A O 1
ATOM 883 N N . ASN A 1 112 ? -4.365 -12.055 -8.393 1.00 89.81 112 ASN A N 1
ATOM 884 C CA . ASN A 1 112 ? -5.667 -12.133 -7.729 1.00 89.81 112 ASN A CA 1
ATOM 885 C C . ASN A 1 112 ? -5.866 -13.421 -6.924 1.00 89.81 112 ASN A C 1
ATOM 887 O O . ASN A 1 112 ? -6.951 -13.623 -6.374 1.00 89.81 112 ASN A O 1
ATOM 891 N N . GLU A 1 113 ? -4.850 -14.278 -6.849 1.00 88.81 113 GLU A N 1
ATOM 892 C CA . GLU A 1 113 ? -4.901 -15.464 -6.010 1.00 88.81 113 GLU A CA 1
ATOM 893 C C . GLU A 1 113 ? -4.993 -15.060 -4.530 1.00 88.81 113 GLU A C 1
ATOM 895 O O . GLU A 1 113 ? -4.384 -14.065 -4.112 1.00 88.81 113 GLU A O 1
ATOM 900 N N . PRO A 1 114 ? -5.738 -15.814 -3.702 1.00 83.62 114 PRO A N 1
ATOM 901 C CA . PRO A 1 114 ? -5.750 -15.590 -2.264 1.00 83.62 114 PRO A CA 1
ATOM 902 C C . PRO A 1 114 ? -4.322 -15.635 -1.695 1.00 83.62 114 PRO A C 1
ATOM 904 O O . PRO A 1 114 ? -3.565 -16.543 -2.042 1.00 83.62 114 PRO A O 1
ATOM 907 N N . PRO A 1 115 ? -3.942 -14.710 -0.791 1.00 79.44 115 PRO A N 1
ATOM 908 C CA . PRO A 1 115 ? -2.566 -14.630 -0.307 1.00 79.44 115 PRO A CA 1
ATOM 909 C C . PRO A 1 115 ? -2.142 -15.896 0.451 1.00 79.44 115 PRO A C 1
ATOM 911 O O . PRO A 1 115 ? -1.049 -16.407 0.220 1.00 79.44 115 PRO A O 1
ATOM 914 N N . TYR A 1 116 ? -3.014 -16.434 1.314 1.00 83.00 116 TYR A N 1
ATOM 915 C CA . TYR A 1 116 ? -2.762 -17.663 2.073 1.00 83.00 116 TYR A CA 1
ATOM 916 C C . TYR A 1 116 ? -4.044 -18.485 2.242 1.00 83.00 116 TYR A C 1
ATOM 918 O O . TYR A 1 116 ? -5.131 -17.934 2.410 1.00 83.00 116 TYR A O 1
ATOM 926 N N . SER A 1 117 ? -3.916 -19.815 2.238 1.00 85.44 117 SER A N 1
ATOM 927 C CA . SER A 1 117 ? -5.041 -20.750 2.405 1.00 85.44 117 SER A CA 1
ATOM 928 C C . SER A 1 117 ? -5.521 -20.886 3.853 1.00 85.44 117 SER A C 1
ATOM 930 O O . SER A 1 117 ? -6.671 -21.248 4.098 1.00 85.44 117 SER A O 1
ATOM 932 N N . SER A 1 118 ? -4.648 -20.606 4.822 1.00 87.81 118 SER A N 1
ATOM 933 C CA . SER A 1 118 ? -4.964 -20.586 6.250 1.00 87.81 118 SER A CA 1
ATOM 934 C C . SER A 1 118 ? -4.142 -19.504 6.954 1.00 87.81 118 SER A C 1
ATOM 936 O O . SER A 1 118 ? -3.081 -19.164 6.438 1.00 87.81 118 SER A O 1
ATOM 938 N N . PRO A 1 119 ? -4.557 -19.009 8.136 1.00 85.88 119 PRO A N 1
ATOM 939 C CA . PRO A 1 119 ? -3.791 -18.014 8.896 1.00 85.88 119 PRO A CA 1
ATOM 940 C C . PRO A 1 119 ? -2.459 -18.522 9.472 1.00 85.88 119 PRO A C 1
ATOM 942 O O . PRO A 1 119 ? -1.624 -17.715 9.867 1.00 85.88 119 PRO A O 1
ATOM 945 N N . ASN A 1 120 ? -2.256 -19.841 9.567 1.00 91.00 120 ASN A N 1
ATOM 946 C CA . ASN A 1 120 ? -1.023 -20.418 10.102 1.00 91.00 120 ASN A CA 1
ATOM 947 C C . ASN A 1 120 ? -0.013 -20.646 8.971 1.00 91.00 120 ASN A C 1
ATOM 949 O O . ASN A 1 120 ? 0.055 -21.727 8.387 1.00 91.00 120 ASN A O 1
ATOM 953 N N . HIS A 1 121 ? 0.742 -19.603 8.645 1.00 89.44 121 HIS A N 1
ATOM 954 C CA . HIS A 1 121 ? 1.759 -19.626 7.601 1.00 89.44 121 HIS A CA 1
ATOM 955 C C . HIS A 1 121 ? 2.937 -18.714 7.971 1.00 89.44 121 HIS A C 1
ATOM 957 O O . HIS A 1 121 ? 2.861 -17.904 8.895 1.00 89.44 121 HIS A O 1
ATOM 963 N N . LEU A 1 122 ? 4.042 -18.835 7.235 1.00 89.94 122 LEU A N 1
ATOM 964 C CA . LEU A 1 122 ? 5.168 -17.909 7.356 1.00 89.94 122 LEU A CA 1
ATOM 965 C C . LEU A 1 122 ? 4.823 -16.567 6.691 1.00 89.94 122 LEU A C 1
ATOM 967 O O . LEU A 1 122 ? 4.270 -16.552 5.592 1.00 89.94 122 LEU A O 1
ATOM 971 N N . GLY A 1 123 ? 5.183 -15.453 7.332 1.00 88.31 123 GLY A N 1
ATOM 972 C CA . GLY A 1 123 ? 4.973 -14.095 6.811 1.00 88.31 123 GLY A CA 1
ATOM 973 C C . GLY A 1 123 ? 3.914 -13.289 7.573 1.00 88.31 123 GLY A C 1
ATOM 974 O O . GLY A 1 123 ? 3.496 -13.661 8.668 1.00 88.31 123 GLY A O 1
ATOM 975 N N . MET A 1 124 ? 3.502 -12.148 7.008 1.00 87.62 124 MET A N 1
ATOM 976 C CA . MET A 1 124 ? 2.450 -11.303 7.591 1.00 87.62 124 MET A CA 1
ATOM 977 C C . MET A 1 124 ? 1.075 -11.949 7.386 1.00 87.62 124 MET A C 1
ATOM 979 O O . MET A 1 124 ? 0.648 -12.101 6.244 1.00 87.62 124 MET A O 1
ATOM 983 N N . ALA A 1 125 ? 0.390 -12.297 8.480 1.00 87.12 125 ALA A N 1
ATOM 984 C CA . ALA A 1 125 ? -0.923 -12.951 8.446 1.00 87.12 125 ALA A CA 1
ATOM 985 C C . ALA A 1 125 ? -2.095 -11.987 8.703 1.00 87.12 125 ALA A C 1
ATOM 987 O O . ALA A 1 125 ? -3.127 -12.066 8.040 1.00 87.12 125 ALA A O 1
ATOM 988 N N . TYR A 1 126 ? -1.958 -11.069 9.667 1.00 87.06 126 TYR A N 1
ATOM 989 C CA . TYR A 1 126 ? -3.003 -10.106 10.023 1.00 87.06 126 TYR A CA 1
ATOM 990 C C . TYR A 1 126 ? -2.426 -8.831 10.643 1.00 87.06 126 TYR A C 1
ATOM 992 O O . TYR A 1 126 ? -1.388 -8.850 11.303 1.00 87.06 126 TYR A O 1
ATOM 1000 N N . ALA A 1 127 ? -3.160 -7.731 10.479 1.00 84.38 127 ALA A N 1
ATOM 1001 C CA . ALA A 1 127 ? -3.011 -6.527 11.284 1.00 84.38 127 ALA A CA 1
ATOM 1002 C C . ALA A 1 127 ? -4.172 -6.460 12.285 1.00 84.38 127 ALA A C 1
ATOM 1004 O O . ALA A 1 127 ? -5.333 -6.626 11.910 1.00 84.38 127 ALA A O 1
ATOM 1005 N N . ALA A 1 128 ? -3.864 -6.224 13.559 1.00 85.62 128 ALA A N 1
ATOM 1006 C CA . ALA A 1 128 ? -4.867 -6.045 14.603 1.00 85.62 128 ALA A CA 1
ATOM 1007 C C . ALA A 1 128 ? -5.030 -4.554 14.911 1.00 85.62 128 ALA A C 1
ATOM 1009 O O . ALA A 1 128 ? -4.047 -3.851 15.143 1.00 85.62 128 ALA A O 1
ATOM 1010 N N . LEU A 1 129 ? -6.273 -4.075 14.924 1.00 82.38 129 LEU A N 1
ATOM 1011 C CA . LEU A 1 129 ? -6.597 -2.685 15.232 1.00 82.38 129 LEU A CA 1
ATOM 1012 C C . LEU A 1 129 ? -7.165 -2.580 16.647 1.00 82.38 129 LEU A C 1
ATOM 1014 O O . LEU A 1 129 ? -8.050 -3.346 17.032 1.00 82.38 129 LEU A O 1
ATOM 1018 N N . LEU A 1 130 ? -6.691 -1.593 17.406 1.00 81.62 130 LEU A N 1
ATOM 1019 C CA . LEU A 1 130 ? -7.299 -1.228 18.679 1.00 81.62 130 LEU A CA 1
ATOM 1020 C C . LEU A 1 130 ? -8.626 -0.505 18.415 1.00 81.62 130 LEU A C 1
ATOM 1022 O O . LEU A 1 130 ? -8.662 0.501 17.708 1.00 81.62 130 LEU A O 1
ATOM 1026 N N . ALA A 1 131 ? -9.709 -0.981 19.026 1.00 80.06 131 ALA A N 1
ATOM 1027 C CA . ALA A 1 131 ? -11.019 -0.343 18.956 1.00 80.06 131 ALA A CA 1
ATOM 1028 C C . ALA A 1 131 ? -11.572 -0.100 20.364 1.00 80.06 131 ALA A C 1
ATOM 1030 O O . ALA A 1 131 ? -11.547 -0.989 21.210 1.00 80.06 131 ALA A O 1
ATOM 1031 N N . HIS A 1 132 ? -12.112 1.097 20.608 1.00 74.31 132 HIS A N 1
ATOM 1032 C CA . HIS A 1 132 ? -12.663 1.465 21.917 1.00 74.31 132 HIS A CA 1
ATOM 1033 C C . HIS A 1 132 ? -13.974 0.723 22.251 1.00 74.31 132 HIS A C 1
ATOM 1035 O O . HIS A 1 132 ? -14.291 0.527 23.418 1.00 74.31 132 HIS A O 1
ATOM 1041 N N . GLN A 1 133 ? -14.754 0.316 21.240 1.00 69.38 133 GLN A N 1
ATOM 1042 C CA . GLN A 1 133 ? -16.064 -0.329 21.408 1.00 69.38 133 GLN A CA 1
ATOM 1043 C C . GLN A 1 133 ? -16.272 -1.402 20.331 1.00 69.38 133 GLN A C 1
ATOM 1045 O O . GLN A 1 133 ? -16.708 -1.106 19.218 1.00 69.38 133 GLN A O 1
ATOM 1050 N N . LEU A 1 134 ? -15.947 -2.654 20.654 1.00 60.12 134 LEU A N 1
ATOM 1051 C CA . LEU A 1 134 ? -15.955 -3.765 19.693 1.00 60.12 134 LEU A CA 1
ATOM 1052 C C . LEU A 1 134 ? -17.380 -4.293 19.412 1.00 60.12 134 LEU A C 1
ATOM 1054 O O . LEU A 1 134 ? -17.739 -4.562 18.269 1.00 60.12 134 LEU A O 1
ATOM 1058 N N . LEU A 1 135 ? -18.229 -4.365 20.445 1.00 54.97 135 LEU A N 1
ATOM 1059 C CA . LEU A 1 135 ? -19.550 -5.013 20.380 1.00 54.97 135 LEU A CA 1
ATOM 1060 C C . LEU A 1 135 ? -20.593 -4.253 19.545 1.00 54.97 135 LEU A C 1
ATOM 1062 O O . LEU A 1 135 ? -21.433 -4.886 18.910 1.00 54.97 135 LEU A O 1
ATOM 1066 N N . LYS A 1 136 ? -20.525 -2.915 19.487 1.00 55.78 136 LYS A N 1
ATOM 1067 C CA . LYS A 1 136 ? -21.437 -2.106 18.653 1.00 55.78 136 LYS A CA 1
ATOM 1068 C C . LYS A 1 136 ? -21.162 -2.230 17.150 1.00 55.78 136 LYS A C 1
ATOM 1070 O O . LYS A 1 136 ? -22.068 -1.973 16.371 1.00 55.78 136 LYS A O 1
ATOM 1075 N N . LYS A 1 137 ? -19.939 -2.595 16.738 1.00 55.53 137 LYS A N 1
ATOM 1076 C CA . LYS A 1 137 ? -19.558 -2.688 15.314 1.00 55.53 137 LYS A CA 1
ATOM 1077 C C . LYS A 1 137 ? -19.893 -4.040 14.672 1.00 55.53 137 LYS A C 1
ATOM 1079 O O . LYS A 1 137 ? -20.067 -4.093 13.463 1.00 55.53 137 LYS A O 1
ATOM 1084 N N . ILE A 1 138 ? -19.984 -5.117 15.455 1.00 60.19 138 ILE A N 1
ATOM 1085 C CA . ILE A 1 138 ? -20.201 -6.481 14.930 1.00 60.19 138 ILE A CA 1
ATOM 1086 C C . ILE A 1 138 ? -21.700 -6.810 14.779 1.00 60.19 138 ILE A C 1
ATOM 1088 O O . ILE A 1 138 ? -22.069 -7.663 13.983 1.00 60.19 138 ILE A O 1
ATOM 1092 N N . THR A 1 139 ? -22.583 -6.116 15.502 1.00 52.78 139 THR A N 1
ATOM 1093 C CA . THR A 1 139 ? -24.008 -6.482 15.633 1.00 52.78 139 THR A CA 1
ATOM 1094 C C . THR A 1 139 ? -24.963 -5.831 14.625 1.00 52.78 139 THR A C 1
ATOM 1096 O O . THR A 1 139 ? -26.142 -6.162 14.624 1.00 52.78 139 THR A O 1
ATOM 1099 N N . THR A 1 140 ? -24.498 -4.947 13.738 1.00 48.16 140 THR A N 1
ATOM 1100 C CA . THR A 1 140 ? -25.346 -4.271 12.728 1.00 48.16 140 THR A CA 1
ATOM 1101 C C . THR A 1 140 ? -25.505 -5.023 11.403 1.00 48.16 140 THR A C 1
ATOM 1103 O O . THR A 1 140 ? -26.025 -4.456 10.449 1.00 48.16 140 THR A O 1
ATOM 1106 N N . THR A 1 141 ? -25.095 -6.292 11.331 1.00 43.41 141 THR A N 1
ATOM 1107 C CA . THR A 1 141 ? -25.309 -7.128 10.138 1.00 43.41 141 THR A CA 1
ATOM 1108 C C . THR A 1 141 ? -25.769 -8.521 10.562 1.00 43.41 141 THR A C 1
ATOM 1110 O O . THR A 1 141 ? -24.966 -9.445 10.647 1.00 43.41 141 THR A O 1
ATOM 1113 N N . CYS A 1 142 ? -27.057 -8.634 10.874 1.00 36.41 142 CYS A N 1
ATOM 1114 C CA . CYS A 1 142 ? -27.834 -9.871 10.860 1.00 36.41 142 CYS A CA 1
ATOM 1115 C C . CYS A 1 142 ? -29.199 -9.545 10.255 1.00 36.41 142 CYS A C 1
ATOM 1117 O O . CYS A 1 142 ? -29.759 -8.495 10.647 1.00 36.41 142 CYS A O 1
#